Protein AF-A0A957Q559-F1 (afdb_monomer_lite)

Secondary structure (DSSP, 8-state):
---HHHHHHHHHHHHHHHHHH-TT--HHHHHHHHHHHHHHHHHHHHHH---HHHHHHHHHHHHHHHHHHHHHHHHHHHHHHHT--S---THHHHHHHHHHHHHHHHHTS--

pLDDT: mean 82.11, std 12.32, range [50.84, 96.62]

Foldseek 3Di:
DDDPVNLVVVLVVVLVVVCVVDVPQDPVNSVVVVVVLVVQLVCCCVPVVDDSRRSSVVSVVVVVVVVVVVVVVVVVVVVVVVVDPPCDDPVVVVVVVVVVVVVVVVVVVVD

Radius of gyration: 24.01 Å; chains: 1; bounding box: 51×23×66 Å

Sequence (111 aa):
MMNRRQWQGKLQEVRDELAREWEKLTEKDLRSIEDELDRIVGLFEKRYGYSSERALTELERYVERYGERTRTALNERLKAFQKKPKQALPLLWGLMAVVGMVMLLRRFRDR

Structure (mmCIF, N/CA/C/O backbone):
data_AF-A0A957Q559-F1
#
_entry.id   AF-A0A957Q559-F1
#
loop_
_atom_site.group_PDB
_atom_site.id
_atom_site.type_symbol
_atom_site.label_atom_id
_atom_site.label_alt_id
_atom_site.label_comp_id
_atom_site.label_asym_id
_atom_site.label_entity_id
_atom_site.label_seq_id
_atom_site.pdbx_PDB_ins_code
_atom_site.Cartn_x
_atom_site.Cartn_y
_atom_site.Cartn_z
_atom_site.occupancy
_atom_site.B_iso_or_equiv
_atom_site.auth_seq_id
_atom_site.auth_comp_id
_atom_site.auth_asym_id
_atom_site.auth_atom_id
_atom_site.pdbx_PDB_model_num
ATOM 1 N N . MET A 1 1 ? -4.816 9.648 14.311 1.00 61.03 1 MET A N 1
ATOM 2 C CA . MET A 1 1 ? -5.770 8.655 13.785 1.00 61.03 1 MET A CA 1
ATOM 3 C C . MET A 1 1 ? -6.184 9.158 12.410 1.00 61.03 1 MET A C 1
ATOM 5 O O . MET A 1 1 ? -6.310 10.372 12.265 1.00 61.03 1 MET A O 1
ATOM 9 N N . MET A 1 2 ? -6.192 8.295 11.391 1.00 77.88 2 MET A N 1
ATOM 10 C CA . MET A 1 2 ? -6.400 8.728 10.007 1.00 77.88 2 MET A CA 1
ATOM 11 C C . MET A 1 2 ? -7.849 8.516 9.588 1.00 77.88 2 MET A C 1
ATOM 13 O O . MET A 1 2 ? -8.400 7.426 9.728 1.00 77.88 2 MET A O 1
ATOM 17 N N . ASN A 1 3 ? -8.458 9.557 9.029 1.00 86.56 3 ASN A N 1
ATOM 18 C CA . ASN A 1 3 ? -9.843 9.488 8.588 1.00 86.56 3 ASN A CA 1
ATOM 19 C C . ASN A 1 3 ? -9.962 9.079 7.107 1.00 86.56 3 ASN A C 1
ATOM 21 O O . ASN A 1 3 ? -9.011 9.152 6.327 1.00 86.56 3 ASN A O 1
ATOM 25 N N . ARG A 1 4 ? -11.176 8.694 6.699 1.00 86.69 4 ARG A N 1
ATOM 26 C CA . ARG A 1 4 ? -11.479 8.255 5.326 1.00 86.69 4 ARG A CA 1
ATOM 27 C C . ARG A 1 4 ? -11.182 9.321 4.263 1.00 86.69 4 ARG A C 1
ATOM 29 O O . ARG A 1 4 ? -10.745 8.973 3.175 1.00 86.69 4 ARG A O 1
ATOM 36 N N . ARG A 1 5 ? -11.379 10.610 4.568 1.00 88.50 5 ARG A N 1
ATOM 37 C CA . ARG A 1 5 ? -11.124 11.713 3.618 1.00 88.50 5 ARG A CA 1
ATOM 38 C C . ARG A 1 5 ? -9.632 11.921 3.357 1.00 88.50 5 ARG A C 1
ATOM 40 O O . ARG A 1 5 ? -9.240 12.121 2.217 1.00 88.50 5 ARG A O 1
ATOM 47 N N . GLN A 1 6 ? -8.809 11.847 4.398 1.00 87.75 6 GLN A N 1
ATOM 48 C CA . GLN A 1 6 ? -7.352 11.941 4.290 1.00 87.75 6 GLN A CA 1
ATOM 49 C C . GLN A 1 6 ? -6.778 10.765 3.498 1.00 87.75 6 GLN A C 1
ATOM 51 O O . GLN A 1 6 ? -5.918 10.966 2.646 1.00 87.75 6 GLN A O 1
ATOM 56 N N . TRP A 1 7 ? -7.292 9.555 3.737 1.00 88.69 7 TRP A N 1
ATOM 57 C CA . TRP A 1 7 ? -6.916 8.370 2.967 1.00 88.69 7 TRP A CA 1
ATOM 58 C C . TRP A 1 7 ? -7.234 8.515 1.476 1.00 88.69 7 TRP A C 1
ATOM 60 O O . TRP A 1 7 ? -6.371 8.290 0.636 1.00 88.69 7 TRP A O 1
ATOM 70 N N . GLN A 1 8 ? -8.455 8.946 1.162 1.00 87.81 8 GLN A N 1
ATOM 71 C CA . GLN A 1 8 ? -8.904 9.208 -0.205 1.00 87.81 8 GLN A CA 1
ATOM 72 C C . GLN A 1 8 ? -8.032 10.262 -0.906 1.00 87.81 8 GLN A C 1
ATOM 74 O O . GLN A 1 8 ? -7.647 10.070 -2.054 1.00 87.81 8 GLN A O 1
ATOM 79 N N . GLY A 1 9 ? -7.642 11.328 -0.196 1.00 90.62 9 GLY A N 1
ATOM 80 C CA . GLY A 1 9 ? -6.707 12.332 -0.714 1.00 90.62 9 GLY A CA 1
ATOM 81 C C . GLY A 1 9 ? -5.339 11.746 -1.076 1.00 90.62 9 GLY A C 1
ATOM 82 O O . GLY A 1 9 ? -4.893 11.903 -2.208 1.00 90.62 9 GLY A O 1
ATOM 83 N N . LYS A 1 10 ? -4.709 10.998 -0.158 1.00 87.69 10 LYS A N 1
ATOM 84 C CA . LYS A 1 10 ? -3.432 10.310 -0.434 1.00 87.69 10 LYS A CA 1
ATOM 85 C C . LYS A 1 10 ? -3.544 9.334 -1.604 1.00 87.69 10 LYS A C 1
ATOM 87 O O . LYS A 1 10 ? -2.637 9.239 -2.423 1.00 87.69 10 LYS A O 1
ATOM 92 N N . LEU A 1 11 ? -4.643 8.585 -1.677 1.00 88.00 11 LEU A N 1
ATOM 93 C CA . LEU A 1 11 ? -4.854 7.625 -2.753 1.00 88.00 11 LEU A CA 1
ATOM 94 C C . LEU A 1 11 ? -4.987 8.329 -4.107 1.00 88.00 11 LEU A C 1
ATOM 96 O O . LEU A 1 11 ? -4.413 7.857 -5.084 1.00 88.00 11 LEU A O 1
ATOM 100 N N . GLN A 1 12 ? -5.683 9.466 -4.158 1.00 90.06 12 GLN A N 1
ATOM 101 C CA . GLN A 1 12 ? -5.769 10.283 -5.365 1.00 90.06 12 GLN A CA 1
ATOM 102 C C . GLN A 1 12 ? -4.387 10.785 -5.803 1.00 90.06 12 GLN A C 1
ATOM 104 O O . GLN A 1 12 ? -4.049 10.654 -6.973 1.00 90.06 12 GLN A O 1
ATOM 109 N N . GLU A 1 13 ? -3.559 11.274 -4.875 1.00 89.19 13 GLU A N 1
ATOM 110 C CA . GLU A 1 13 ? -2.187 11.707 -5.184 1.00 89.19 13 GLU A CA 1
ATOM 111 C C . GLU A 1 13 ? -1.352 10.573 -5.796 1.00 89.19 13 GLU A C 1
ATOM 113 O O . GLU A 1 13 ? -0.684 10.768 -6.814 1.00 89.19 13 GLU A O 1
ATOM 118 N N . VAL A 1 14 ? -1.440 9.369 -5.220 1.00 86.88 14 VAL A N 1
ATOM 119 C CA . VAL A 1 14 ? -0.763 8.176 -5.750 1.00 86.88 14 VAL A CA 1
ATOM 120 C C . VAL A 1 14 ? -1.292 7.821 -7.138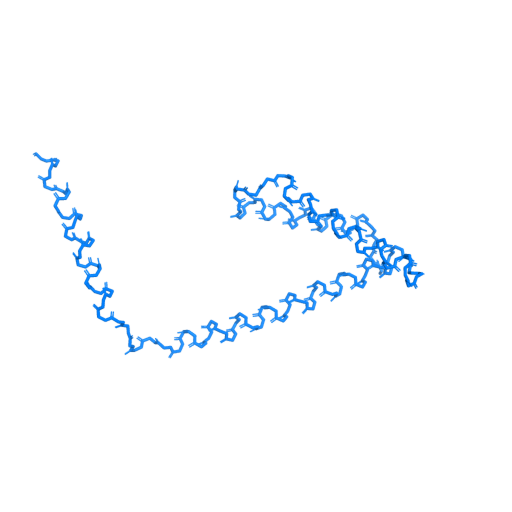 1.00 86.88 14 VAL A C 1
ATOM 122 O O . VAL A 1 14 ? -0.511 7.511 -8.032 1.00 86.88 14 VAL A O 1
ATOM 125 N N . ARG A 1 15 ? -2.608 7.880 -7.356 1.00 85.12 15 ARG A N 1
ATOM 126 C CA . ARG A 1 15 ? -3.210 7.607 -8.668 1.00 85.12 15 ARG A CA 1
ATOM 127 C C . ARG A 1 15 ? -2.738 8.599 -9.725 1.00 85.12 15 ARG A C 1
ATOM 129 O O . ARG A 1 15 ? -2.408 8.175 -10.829 1.00 85.12 15 ARG A O 1
ATOM 136 N N . ASP A 1 16 ? -2.659 9.879 -9.381 1.00 88.38 16 ASP A N 1
ATOM 137 C CA . ASP A 1 16 ? -2.158 10.918 -10.278 1.00 88.38 16 ASP A CA 1
ATOM 138 C C . ASP A 1 16 ? -0.679 10.683 -10.625 1.00 88.38 16 ASP A C 1
ATOM 140 O O . ASP A 1 16 ? -0.267 10.874 -11.768 1.00 88.38 16 ASP A O 1
ATOM 144 N N . GLU A 1 17 ? 0.134 10.235 -9.664 1.00 88.44 17 GLU A N 1
ATOM 145 C CA . GLU A 1 17 ? 1.524 9.836 -9.908 1.00 88.4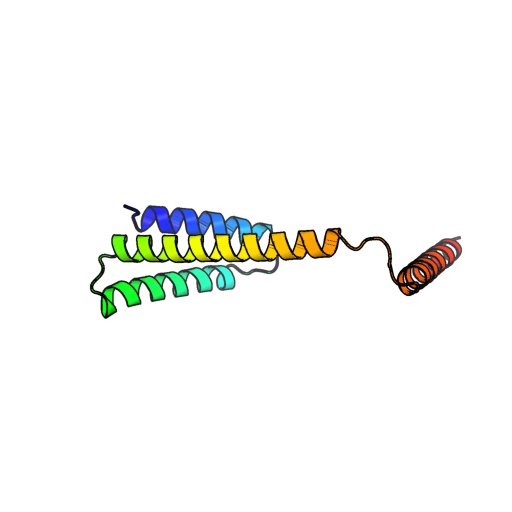4 17 GLU A CA 1
ATOM 146 C C . GLU A 1 17 ? 1.617 8.619 -10.838 1.00 88.44 17 GLU A C 1
ATOM 148 O O . GLU A 1 17 ? 2.328 8.678 -11.840 1.00 88.44 17 GLU A O 1
ATOM 153 N N . LEU A 1 18 ? 0.840 7.562 -10.579 1.00 87.00 18 LEU A N 1
ATOM 154 C CA . LEU A 1 18 ? 0.788 6.373 -11.435 1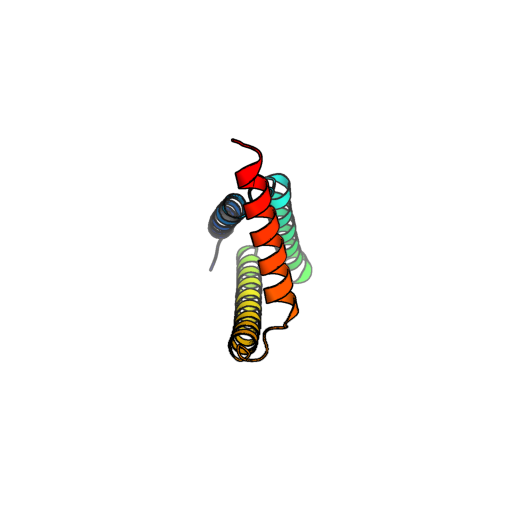.00 87.00 18 LEU A CA 1
ATOM 155 C C . LEU A 1 18 ? 0.337 6.716 -12.865 1.00 87.00 18 LEU A C 1
ATOM 157 O O . LEU A 1 18 ? 0.913 6.220 -13.830 1.00 87.00 18 LEU A O 1
ATOM 161 N N . ALA A 1 19 ? -0.676 7.571 -13.015 1.00 85.56 19 ALA A N 1
ATOM 162 C CA . ALA A 1 19 ? -1.171 8.001 -14.320 1.00 85.56 19 ALA A CA 1
ATOM 163 C C . ALA A 1 19 ? -0.114 8.788 -15.112 1.00 85.56 19 ALA A C 1
ATOM 165 O O . ALA A 1 19 ? -0.013 8.630 -16.328 1.00 85.56 19 ALA A O 1
ATOM 166 N N . ARG A 1 20 ? 0.684 9.622 -14.428 1.00 88.94 20 ARG A N 1
ATOM 167 C CA . ARG A 1 20 ? 1.782 10.384 -15.046 1.00 88.94 20 ARG A CA 1
ATOM 168 C C . ARG A 1 20 ? 2.945 9.493 -15.472 1.00 88.94 20 ARG A C 1
ATOM 170 O O . ARG A 1 20 ? 3.473 9.682 -16.561 1.00 88.94 20 ARG A O 1
ATOM 177 N N . GLU A 1 21 ? 3.340 8.544 -14.629 1.00 89.94 21 GLU A N 1
ATOM 178 C CA . GLU A 1 21 ? 4.459 7.634 -14.911 1.00 89.94 21 GLU A CA 1
ATOM 179 C C . GLU A 1 21 ? 4.103 6.587 -15.980 1.00 89.94 21 GLU A C 1
ATOM 181 O O . GLU A 1 21 ? 4.954 6.177 -16.774 1.00 89.94 21 GLU A O 1
ATOM 186 N N . TRP A 1 22 ? 2.836 6.164 -16.045 1.00 91.56 22 TRP A N 1
ATOM 187 C CA . TRP A 1 22 ? 2.370 5.153 -16.991 1.00 91.56 22 TRP A CA 1
ATOM 188 C C . TRP A 1 22 ? 1.143 5.623 -17.777 1.00 91.56 22 TRP A C 1
ATOM 190 O O . TRP A 1 22 ? 0.007 5.309 -17.428 1.00 91.56 22 TRP A O 1
ATOM 200 N N . GLU A 1 23 ? 1.380 6.238 -18.939 1.00 85.88 23 GLU A N 1
ATOM 201 C CA . GLU A 1 23 ? 0.342 6.749 -19.861 1.00 85.88 23 GLU A CA 1
ATOM 202 C C . GLU A 1 23 ? -0.698 5.703 -20.318 1.00 85.88 23 GLU A C 1
ATOM 204 O O . GLU A 1 23 ? -1.765 6.048 -20.821 1.00 85.88 23 GLU A O 1
ATOM 209 N N . LYS A 1 24 ? -0.386 4.407 -20.185 1.00 89.88 24 LYS A N 1
ATOM 210 C CA . LYS A 1 24 ? -1.288 3.303 -20.551 1.00 89.88 24 LYS A CA 1
ATOM 211 C C . LYS A 1 24 ? -2.242 2.888 -19.434 1.00 89.88 24 LYS A C 1
ATOM 213 O O . LYS A 1 24 ? -3.163 2.125 -19.718 1.00 89.88 24 LYS A O 1
ATOM 218 N N . LEU A 1 25 ? -2.007 3.312 -18.190 1.00 87.00 25 LEU A N 1
ATOM 219 C CA . LEU A 1 25 ? -2.919 3.013 -17.091 1.00 87.00 25 LEU A CA 1
ATOM 220 C C . LEU A 1 25 ? -4.194 3.819 -17.286 1.00 87.00 25 LEU A C 1
ATOM 222 O O . LEU A 1 25 ? -4.176 5.048 -17.338 1.00 87.00 25 LEU A O 1
ATOM 226 N N . THR A 1 26 ? -5.314 3.117 -17.411 1.00 88.38 26 THR A N 1
ATOM 227 C CA . THR A 1 26 ? -6.603 3.778 -17.554 1.00 88.38 26 THR A CA 1
ATOM 228 C C . THR A 1 26 ? -7.152 4.168 -16.189 1.00 88.38 26 THR A C 1
ATOM 230 O O . THR A 1 26 ? -6.872 3.538 -15.169 1.00 88.38 26 THR A O 1
ATOM 233 N N . GLU A 1 27 ? -8.033 5.165 -16.177 1.00 85.62 27 GLU A N 1
ATOM 234 C CA . GLU A 1 27 ? -8.802 5.548 -14.988 1.00 85.62 27 GLU A CA 1
ATOM 235 C C . GLU A 1 27 ? -9.537 4.349 -14.356 1.00 85.62 27 GLU A C 1
ATOM 237 O O . GLU A 1 27 ? -9.680 4.262 -13.137 1.00 85.62 27 GLU A O 1
ATOM 242 N N . LYS A 1 28 ? -9.958 3.380 -15.178 1.00 89.38 28 LYS A N 1
ATOM 243 C CA . LYS A 1 28 ? -10.586 2.138 -14.717 1.00 89.38 28 LYS A CA 1
ATOM 244 C C . LYS A 1 28 ? -9.607 1.244 -13.953 1.00 89.38 28 LYS A C 1
ATOM 246 O O . LYS A 1 28 ? -9.986 0.685 -12.926 1.00 89.38 28 LYS A O 1
ATOM 251 N N . ASP A 1 29 ? -8.372 1.115 -14.434 1.00 89.31 29 ASP A N 1
ATOM 252 C CA . ASP A 1 29 ? -7.339 0.313 -13.768 1.00 89.31 29 ASP A CA 1
ATOM 253 C C . ASP A 1 29 ? -6.994 0.924 -12.407 1.00 89.31 29 ASP A C 1
ATOM 255 O O . ASP A 1 29 ? -6.942 0.221 -11.400 1.00 89.31 29 ASP A O 1
ATOM 259 N N . LEU A 1 30 ? -6.858 2.250 -12.354 1.00 86.88 30 LEU A N 1
ATOM 260 C CA . LEU A 1 30 ? -6.575 2.979 -11.118 1.00 86.88 30 LEU A CA 1
ATOM 261 C C . LEU A 1 30 ? -7.732 2.888 -10.111 1.00 86.88 30 LEU A C 1
ATOM 263 O O . LEU A 1 30 ? -7.497 2.675 -8.924 1.00 86.88 30 LEU A O 1
ATOM 267 N N . ARG A 1 31 ? -8.983 2.976 -10.575 1.00 87.88 31 ARG A N 1
ATOM 268 C CA . ARG A 1 31 ? -10.174 2.806 -9.728 1.00 87.88 31 ARG A CA 1
ATOM 269 C C . ARG A 1 31 ? -10.310 1.386 -9.176 1.00 87.88 31 ARG A C 1
ATOM 271 O O . ARG A 1 31 ? -10.748 1.215 -8.046 1.00 87.88 31 ARG A O 1
ATOM 278 N N . SER A 1 32 ? -9.878 0.372 -9.926 1.00 88.50 32 SER A N 1
ATOM 279 C CA . SER A 1 32 ? -9.915 -1.014 -9.439 1.00 88.50 32 SER A CA 1
ATOM 280 C C . SER A 1 32 ? -9.062 -1.225 -8.180 1.00 88.50 32 SER A C 1
ATOM 282 O O . SER A 1 32 ? -9.422 -2.019 -7.313 1.00 88.50 32 SER A O 1
ATOM 284 N N . ILE A 1 33 ? -7.960 -0.477 -8.046 1.00 86.50 33 ILE A N 1
ATOM 285 C CA . ILE A 1 33 ? -7.101 -0.507 -6.856 1.00 86.50 33 ILE A CA 1
ATOM 286 C C . ILE A 1 33 ? -7.857 0.063 -5.655 1.00 86.50 33 ILE A C 1
ATOM 288 O O . ILE A 1 33 ? -7.806 -0.499 -4.564 1.00 86.50 33 ILE A O 1
ATOM 292 N N . GLU A 1 34 ? -8.575 1.165 -5.857 1.00 87.00 34 GLU A N 1
ATOM 293 C CA . GLU A 1 34 ? -9.382 1.804 -4.821 1.00 87.00 34 GLU A CA 1
ATOM 294 C C . GLU A 1 34 ? -10.504 0.889 -4.319 1.00 87.00 34 GLU A C 1
ATOM 296 O O . GLU A 1 34 ? -10.633 0.695 -3.108 1.00 87.00 34 GLU A O 1
ATOM 301 N N . ASP A 1 35 ? -11.237 0.255 -5.237 1.00 90.56 35 ASP A N 1
ATOM 302 C CA . ASP A 1 35 ? -12.307 -0.689 -4.901 1.00 90.56 35 ASP A CA 1
ATOM 303 C C . ASP A 1 35 ? -11.785 -1.855 -4.038 1.00 90.56 35 ASP A C 1
ATOM 305 O O . ASP A 1 35 ? -12.428 -2.272 -3.068 1.00 90.56 35 ASP A O 1
ATOM 309 N N . GLU A 1 36 ? -10.592 -2.370 -4.349 1.00 91.81 36 GLU A N 1
ATOM 310 C CA . GLU A 1 36 ? -9.981 -3.457 -3.582 1.00 91.81 36 GLU A CA 1
ATOM 311 C C . GLU A 1 36 ? -9.518 -2.988 -2.189 1.00 91.81 36 GLU A C 1
ATOM 313 O O . GLU A 1 36 ? -9.690 -3.709 -1.201 1.00 91.81 36 GLU A O 1
ATOM 318 N N . LEU A 1 37 ? -9.000 -1.760 -2.063 1.00 90.19 37 LEU A N 1
ATOM 319 C CA . LEU A 1 37 ? -8.644 -1.176 -0.764 1.00 90.19 37 LEU A CA 1
ATOM 320 C C . LEU A 1 37 ? -9.883 -0.983 0.121 1.00 90.19 37 LE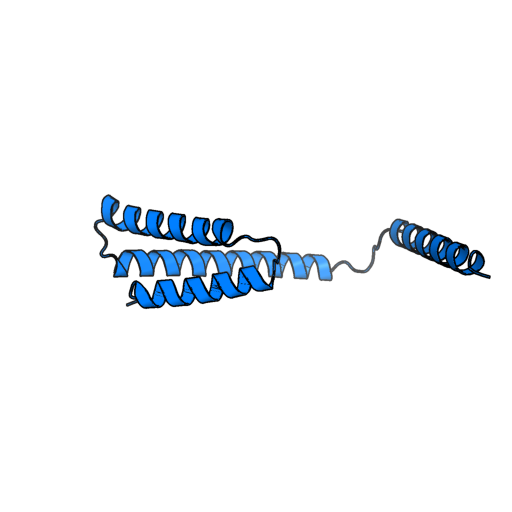U A C 1
ATOM 322 O O . LEU A 1 37 ? -9.864 -1.368 1.293 1.00 90.19 37 LEU A O 1
ATOM 326 N N . ASP A 1 38 ? -10.980 -0.460 -0.431 1.00 91.38 38 ASP A N 1
ATOM 327 C CA . ASP A 1 38 ? -12.251 -0.327 0.290 1.00 91.38 38 ASP A CA 1
ATOM 328 C C . ASP A 1 38 ? -12.814 -1.692 0.708 1.00 91.38 38 ASP A C 1
ATOM 330 O O . ASP A 1 38 ? -13.333 -1.854 1.821 1.00 91.38 38 ASP A O 1
ATOM 334 N N . ARG A 1 39 ? -12.648 -2.717 -0.135 1.00 94.12 39 ARG A N 1
ATOM 335 C CA . ARG A 1 39 ? -13.019 -4.093 0.203 1.00 94.12 39 ARG A CA 1
ATOM 336 C C . ARG A 1 39 ? -12.225 -4.619 1.396 1.00 94.12 39 ARG A C 1
ATOM 338 O O . ARG A 1 39 ? -12.818 -5.240 2.281 1.00 94.12 39 ARG A O 1
ATOM 345 N N . ILE A 1 40 ? -10.918 -4.361 1.457 1.00 93.38 40 ILE A N 1
ATOM 346 C CA . ILE A 1 40 ? -10.067 -4.756 2.591 1.00 93.38 40 ILE A CA 1
ATOM 347 C C . ILE A 1 40 ? -10.499 -4.040 3.876 1.00 93.38 40 ILE A C 1
ATOM 349 O O . ILE A 1 40 ? -10.628 -4.682 4.920 1.00 93.38 40 ILE A O 1
ATOM 353 N N . VAL A 1 41 ? -10.797 -2.741 3.805 1.00 93.06 41 VAL A N 1
ATOM 354 C CA . VAL A 1 41 ? -11.336 -1.983 4.947 1.00 93.06 41 VAL A CA 1
ATOM 355 C C . VAL A 1 41 ? -12.639 -2.614 5.442 1.00 93.06 41 VAL A C 1
ATOM 357 O O . VAL A 1 41 ? -12.765 -2.913 6.630 1.00 93.06 41 VAL A O 1
ATOM 360 N N . GLY A 1 42 ? -13.570 -2.921 4.535 1.00 94.19 42 GLY A N 1
ATOM 361 C CA . GLY A 1 42 ? -14.826 -3.588 4.882 1.00 94.19 42 GLY A CA 1
ATOM 362 C C . GLY A 1 42 ? -14.631 -4.993 5.468 1.00 94.19 42 GLY A C 1
ATOM 363 O O . GLY A 1 42 ? -15.411 -5.426 6.318 1.00 94.19 42 GLY A O 1
ATOM 364 N N . LEU A 1 43 ? -13.583 -5.718 5.063 1.00 96.31 43 LEU A N 1
ATOM 365 C CA . LEU A 1 43 ? -13.217 -6.992 5.687 1.00 96.31 43 LEU A CA 1
ATOM 366 C C . LEU A 1 43 ? -12.736 -6.795 7.127 1.00 96.31 43 LEU A C 1
ATOM 368 O O . LEU A 1 43 ? -13.131 -7.578 7.992 1.00 96.31 43 LEU A O 1
ATOM 372 N N . PHE A 1 44 ? -11.942 -5.760 7.409 1.00 95.12 44 PHE A N 1
ATOM 373 C CA . PHE A 1 44 ? -11.516 -5.452 8.775 1.00 95.12 44 PHE A CA 1
ATOM 374 C C . PHE A 1 44 ? -12.689 -5.088 9.685 1.00 95.12 44 PHE A C 1
ATOM 376 O O . PHE A 1 44 ? -12.777 -5.597 10.804 1.00 95.12 44 PHE A O 1
ATOM 383 N N . GLU A 1 45 ? -13.628 -4.287 9.190 1.00 93.62 45 GLU A N 1
ATOM 384 C CA . GLU A 1 45 ? -14.851 -3.948 9.920 1.00 93.62 45 GLU A CA 1
ATOM 385 C C . GLU A 1 45 ? -15.684 -5.207 10.216 1.00 93.62 45 GLU A C 1
ATOM 387 O O . GLU A 1 45 ? -16.022 -5.473 11.368 1.00 93.62 45 GLU A O 1
ATOM 392 N N . LYS A 1 46 ? -15.950 -6.045 9.203 1.00 96.06 46 LYS A N 1
ATOM 393 C CA . LYS A 1 46 ? -16.811 -7.235 9.348 1.00 96.06 46 LYS A CA 1
ATOM 394 C C . LYS A 1 46 ? -16.183 -8.366 10.162 1.00 96.06 46 LYS A C 1
ATOM 396 O O . LYS A 1 46 ? -16.898 -9.073 10.865 1.00 96.06 46 LYS A O 1
ATOM 401 N N . ARG A 1 47 ? -14.877 -8.609 10.012 1.00 96.62 47 ARG A N 1
ATOM 402 C CA . ARG A 1 47 ? -14.195 -9.769 10.619 1.00 96.62 47 ARG A CA 1
ATOM 403 C C . ARG A 1 47 ? -13.603 -9.465 11.983 1.00 96.62 47 ARG A C 1
ATOM 405 O O . ARG A 1 47 ? -13.595 -10.347 12.833 1.00 96.62 47 ARG A O 1
ATOM 412 N N . TYR A 1 48 ? -13.106 -8.247 12.178 1.00 93.31 48 TYR A N 1
ATOM 413 C CA . TYR A 1 48 ? -12.397 -7.862 13.395 1.00 93.31 48 TYR A CA 1
ATOM 414 C C . TYR A 1 48 ? -13.159 -6.822 14.225 1.00 93.31 48 TYR A C 1
ATOM 416 O O . TYR A 1 48 ? -12.699 -6.464 15.307 1.00 93.31 48 TYR A O 1
ATOM 424 N N . GLY A 1 49 ? -14.312 -6.334 13.746 1.00 94.00 49 GLY A N 1
ATOM 425 C CA . GLY A 1 49 ? -15.104 -5.320 14.448 1.00 94.00 49 GLY A CA 1
ATOM 426 C C . GLY A 1 49 ? -14.384 -3.976 14.552 1.00 94.00 49 GLY A C 1
ATOM 427 O O . GLY A 1 49 ? -14.611 -3.218 15.493 1.00 94.00 49 GLY A O 1
ATOM 428 N N . TYR A 1 50 ? -13.447 -3.699 13.643 1.00 95.19 50 TYR A N 1
ATOM 429 C CA . TYR A 1 50 ? -12.696 -2.449 13.665 1.00 95.19 50 TYR A CA 1
ATOM 430 C C . TYR A 1 50 ? -13.589 -1.282 13.254 1.00 95.19 50 TYR A C 1
ATOM 432 O O . TYR A 1 50 ? -14.460 -1.425 12.403 1.00 95.19 50 TYR A O 1
ATOM 440 N N . SER A 1 51 ? -13.343 -0.108 13.838 1.00 93.50 51 SER A N 1
ATOM 441 C CA . SER A 1 51 ? -13.871 1.132 13.277 1.00 93.50 51 SER A CA 1
ATOM 442 C C . SER A 1 51 ? -13.210 1.402 11.925 1.00 93.50 51 SER A C 1
ATOM 444 O O . SER A 1 51 ? -12.063 1.001 11.708 1.00 93.50 51 SER A O 1
ATOM 446 N N . SER A 1 52 ? -13.888 2.138 11.042 1.00 89.50 52 SER A N 1
ATOM 447 C CA . SER A 1 52 ? -13.332 2.511 9.735 1.00 89.50 52 SER A CA 1
ATOM 448 C C . SER A 1 52 ? -11.959 3.176 9.857 1.00 89.50 52 SER A C 1
ATOM 450 O O . SER A 1 52 ? -11.043 2.872 9.103 1.00 89.50 52 SER A O 1
ATOM 452 N N . GLU A 1 53 ? -11.784 4.045 10.852 1.00 91.69 53 GLU A N 1
ATOM 453 C CA . GLU A 1 53 ? -10.517 4.725 11.133 1.00 91.69 53 GLU A CA 1
ATOM 454 C C . GLU A 1 53 ? -9.401 3.756 11.553 1.00 91.69 53 GLU A C 1
ATOM 456 O O . GLU A 1 53 ? -8.265 3.860 11.083 1.00 91.69 53 GLU A O 1
ATOM 461 N N . ARG A 1 54 ? -9.717 2.761 12.391 1.00 93.06 54 ARG A N 1
ATOM 462 C CA . ARG A 1 54 ? -8.751 1.729 12.781 1.00 93.06 54 ARG A CA 1
ATOM 463 C C . ARG A 1 54 ? -8.401 0.817 11.607 1.00 93.06 54 ARG A C 1
ATOM 465 O O . ARG A 1 54 ? -7.228 0.511 11.419 1.00 93.06 54 ARG A O 1
ATOM 472 N N . ALA A 1 55 ? -9.390 0.409 10.817 1.00 94.31 55 ALA A N 1
ATOM 473 C CA . ALA A 1 55 ? -9.188 -0.415 9.631 1.00 94.31 55 ALA A CA 1
ATOM 474 C C . ALA A 1 55 ? -8.271 0.278 8.609 1.00 94.31 55 ALA A C 1
ATOM 476 O O . ALA A 1 55 ? -7.316 -0.333 8.133 1.00 94.31 55 ALA A O 1
ATOM 477 N N . LEU A 1 56 ? -8.506 1.567 8.344 1.00 92.62 56 LEU A N 1
ATOM 478 C CA . LEU A 1 56 ? -7.654 2.385 7.475 1.00 92.62 56 LEU A CA 1
ATOM 479 C C . LEU A 1 56 ? -6.231 2.521 8.021 1.00 92.62 56 LEU A C 1
ATOM 481 O O . LEU A 1 56 ? -5.269 2.375 7.274 1.00 92.62 56 LEU A O 1
ATOM 485 N N . THR A 1 57 ? -6.088 2.750 9.326 1.00 92.62 57 THR A N 1
ATOM 486 C CA . THR A 1 57 ? -4.770 2.877 9.965 1.00 92.62 57 THR A CA 1
ATOM 487 C C . THR A 1 57 ? -3.960 1.578 9.867 1.00 92.62 57 THR A C 1
ATOM 489 O O . THR A 1 57 ? -2.758 1.607 9.608 1.00 92.62 57 THR A O 1
ATOM 492 N N . GLU A 1 58 ? -4.597 0.420 10.060 1.00 93.12 58 GLU A N 1
ATOM 493 C CA . GLU A 1 58 ? -3.909 -0.868 9.910 1.00 93.12 58 GLU A CA 1
ATOM 494 C C . GLU A 1 58 ? -3.574 -1.182 8.446 1.00 93.12 58 GLU A C 1
ATOM 496 O O . GLU A 1 58 ? -2.504 -1.732 8.173 1.00 93.12 58 GLU A O 1
ATOM 501 N N . LEU A 1 59 ? -4.437 -0.794 7.502 1.00 91.56 59 LEU A N 1
ATOM 502 C CA . LEU A 1 59 ? -4.163 -0.924 6.072 1.00 91.56 59 LEU A CA 1
ATOM 503 C C . LEU A 1 59 ? -2.967 -0.062 5.644 1.00 91.56 59 LEU A C 1
ATOM 505 O O . LEU A 1 59 ? -2.055 -0.576 5.000 1.00 91.56 59 LEU A O 1
ATOM 509 N N . GLU A 1 60 ? -2.922 1.208 6.050 1.00 89.69 60 GLU A N 1
ATOM 510 C CA . GLU A 1 60 ? -1.787 2.102 5.784 1.00 89.69 60 GLU A CA 1
ATOM 511 C C . GLU A 1 60 ? -0.484 1.499 6.317 1.00 89.69 60 GLU A C 1
ATOM 513 O O . GLU A 1 60 ? 0.487 1.342 5.575 1.00 89.69 60 GLU A O 1
ATOM 518 N N . ARG A 1 61 ? -0.488 1.059 7.580 1.00 91.19 61 ARG A N 1
ATOM 519 C CA . ARG A 1 61 ? 0.675 0.427 8.213 1.00 91.19 61 ARG A CA 1
ATOM 520 C C . ARG A 1 61 ? 1.125 -0.836 7.476 1.00 91.19 61 ARG A C 1
ATOM 522 O O . ARG A 1 61 ? 2.315 -1.160 7.469 1.00 91.19 61 ARG A O 1
ATOM 529 N N . TYR A 1 62 ? 0.192 -1.598 6.911 1.00 90.31 62 TYR A N 1
ATOM 530 C CA . TYR A 1 62 ? 0.517 -2.773 6.109 1.00 90.31 62 TYR A CA 1
ATOM 531 C C . TYR A 1 62 ? 1.199 -2.381 4.792 1.00 90.31 62 TYR A C 1
ATOM 533 O O . TYR A 1 62 ? 2.258 -2.928 4.475 1.00 90.31 62 TYR A O 1
ATOM 541 N N . VAL A 1 63 ? 0.632 -1.410 4.069 1.00 87.56 63 VAL A N 1
ATOM 542 C CA . VAL A 1 63 ? 1.165 -0.909 2.792 1.00 87.56 63 VAL A CA 1
ATOM 543 C C . VAL A 1 63 ? 2.558 -0.306 2.975 1.00 87.56 63 VAL A C 1
ATOM 545 O O . VAL A 1 63 ? 3.478 -0.668 2.245 1.00 87.56 63 VAL A O 1
ATOM 548 N N . GLU A 1 64 ? 2.751 0.534 3.992 1.00 88.12 64 GLU A N 1
ATOM 549 C CA . GLU A 1 64 ? 4.045 1.150 4.307 1.00 88.12 64 GLU A CA 1
ATOM 550 C C . GLU A 1 64 ? 5.114 0.085 4.589 1.00 88.12 64 GLU A C 1
ATOM 552 O O . GLU A 1 64 ? 6.188 0.067 3.982 1.00 88.12 64 GLU A O 1
ATOM 557 N N . ARG A 1 65 ? 4.788 -0.895 5.440 1.00 89.88 65 ARG A N 1
ATOM 558 C CA . ARG A 1 65 ? 5.705 -1.991 5.779 1.00 89.88 65 ARG A CA 1
ATOM 559 C C . ARG A 1 65 ? 6.044 -2.863 4.569 1.00 89.88 65 ARG A C 1
ATOM 561 O O . ARG A 1 65 ? 7.158 -3.385 4.482 1.00 89.88 65 ARG A O 1
ATOM 568 N N . TYR A 1 66 ? 5.096 -3.059 3.655 1.00 87.12 66 TYR A N 1
ATOM 569 C CA . TYR A 1 66 ? 5.333 -3.773 2.403 1.00 87.12 66 TYR A CA 1
ATOM 570 C C . TYR A 1 66 ? 6.255 -2.979 1.463 1.00 87.12 66 TYR A C 1
ATOM 572 O O . TYR A 1 66 ? 7.195 -3.548 0.895 1.00 87.12 66 TYR A O 1
ATOM 580 N N . GLY A 1 67 ? 6.041 -1.664 1.358 1.00 84.88 67 GLY A N 1
ATOM 581 C CA . GLY A 1 67 ? 6.887 -0.745 0.599 1.00 84.88 67 GLY A CA 1
ATOM 582 C C . GLY A 1 67 ? 8.340 -0.764 1.074 1.00 84.88 67 GLY A C 1
ATOM 583 O O . GLY A 1 67 ? 9.244 -0.992 0.270 1.00 84.88 67 GLY A O 1
ATOM 584 N N . GLU A 1 68 ? 8.570 -0.649 2.384 1.00 87.94 68 GLU A N 1
ATOM 585 C CA . GLU A 1 68 ? 9.913 -0.673 2.983 1.00 87.94 68 GLU A CA 1
ATOM 586 C C . GLU A 1 68 ? 10.673 -1.977 2.705 1.00 87.94 68 GLU A C 1
ATOM 588 O O . GLU A 1 68 ? 11.848 -1.972 2.317 1.00 87.94 68 GLU A O 1
ATOM 593 N N . ARG A 1 69 ? 9.995 -3.126 2.834 1.00 86.31 69 ARG A N 1
ATOM 594 C CA . ARG A 1 69 ? 10.586 -4.437 2.511 1.00 86.31 69 ARG A CA 1
ATOM 595 C C . ARG A 1 69 ? 10.968 -4.533 1.041 1.00 86.31 69 ARG A C 1
ATOM 597 O O . ARG A 1 69 ? 12.056 -5.011 0.723 1.00 86.31 69 ARG A O 1
ATOM 604 N N . THR A 1 70 ? 10.088 -4.067 0.158 1.00 87.69 70 THR A N 1
ATOM 605 C CA . THR A 1 70 ? 10.314 -4.096 -1.289 1.00 87.69 70 THR A CA 1
ATOM 606 C C . THR A 1 70 ? 11.473 -3.181 -1.669 1.00 87.69 70 THR A C 1
ATOM 608 O O . THR A 1 70 ? 12.387 -3.616 -2.366 1.00 87.69 70 THR A O 1
ATOM 611 N N . ARG A 1 71 ? 11.511 -1.954 -1.138 1.00 84.81 71 ARG A N 1
ATOM 612 C CA . ARG A 1 71 ? 12.606 -0.997 -1.343 1.00 84.81 71 ARG A CA 1
ATOM 613 C C . ARG A 1 71 ? 13.941 -1.549 -0.856 1.00 84.81 71 ARG A C 1
ATOM 615 O O . ARG A 1 71 ? 14.935 -1.469 -1.573 1.00 84.81 71 ARG A O 1
ATOM 622 N N . THR A 1 72 ? 13.965 -2.158 0.326 1.00 89.88 72 THR A N 1
ATOM 623 C CA . THR A 1 72 ? 15.175 -2.779 0.882 1.00 89.88 72 THR A CA 1
ATOM 624 C C . THR A 1 72 ? 15.655 -3.933 0.001 1.00 89.88 72 THR A C 1
ATOM 626 O O . THR A 1 72 ? 16.825 -3.975 -0.376 1.00 89.88 72 THR A O 1
ATOM 629 N N . ALA A 1 73 ? 14.753 -4.832 -0.401 1.00 87.19 73 ALA A N 1
ATOM 630 C CA . ALA A 1 73 ? 15.086 -5.951 -1.279 1.00 87.19 73 ALA A CA 1
ATOM 631 C C . ALA A 1 73 ? 15.589 -5.489 -2.659 1.00 87.19 73 ALA A C 1
ATOM 633 O O . ALA A 1 73 ? 16.544 -6.058 -3.192 1.00 87.19 73 ALA A O 1
ATOM 634 N N . LEU A 1 74 ? 14.976 -4.446 -3.229 1.00 88.12 74 LEU A N 1
ATOM 635 C CA . LEU A 1 74 ? 15.415 -3.832 -4.481 1.00 88.12 74 LEU A CA 1
ATOM 636 C C . LEU A 1 74 ? 16.799 -3.196 -4.329 1.00 88.12 74 LEU A C 1
ATOM 638 O O . LEU A 1 74 ? 17.667 -3.458 -5.156 1.00 88.12 74 LEU A O 1
ATOM 642 N N . ASN A 1 75 ? 17.044 -2.437 -3.261 1.00 88.94 75 ASN A N 1
ATOM 643 C CA . ASN A 1 75 ? 18.339 -1.804 -3.004 1.00 88.94 75 ASN A CA 1
ATOM 644 C C . ASN A 1 75 ? 19.469 -2.828 -2.868 1.00 88.94 75 ASN A C 1
ATOM 646 O O . ASN A 1 75 ? 20.535 -2.648 -3.455 1.00 88.94 75 ASN A O 1
ATOM 650 N N . GLU A 1 76 ? 19.244 -3.921 -2.140 1.00 88.12 76 GLU A N 1
ATOM 651 C CA . GLU A 1 76 ? 20.245 -4.981 -1.996 1.00 88.12 76 GLU A CA 1
ATOM 652 C C . GLU A 1 76 ? 20.524 -5.686 -3.330 1.00 88.12 76 GLU A C 1
ATOM 654 O O . GLU A 1 76 ? 21.683 -5.914 -3.688 1.00 88.12 76 GLU A O 1
ATOM 659 N N . ARG A 1 77 ? 19.482 -5.943 -4.134 1.00 83.69 77 ARG A N 1
ATOM 660 C CA . ARG A 1 77 ? 19.647 -6.468 -5.498 1.00 83.69 77 ARG A CA 1
ATOM 661 C C . ARG A 1 77 ? 20.421 -5.500 -6.394 1.00 83.69 77 ARG A C 1
ATOM 663 O O . ARG A 1 77 ? 21.363 -5.924 -7.058 1.00 83.69 77 ARG A O 1
ATOM 670 N N . LEU A 1 78 ? 20.071 -4.215 -6.398 1.00 86.94 78 LEU A N 1
ATOM 671 C CA . LEU A 1 78 ? 20.736 -3.188 -7.206 1.00 86.94 78 LEU A CA 1
ATOM 672 C C . LEU A 1 78 ? 22.216 -3.042 -6.833 1.00 86.94 78 LEU A C 1
ATOM 674 O O . LEU A 1 78 ? 23.064 -3.026 -7.724 1.00 86.94 78 LEU A O 1
ATOM 678 N N . LYS A 1 79 ? 22.552 -3.037 -5.536 1.00 84.88 79 LYS A N 1
ATOM 679 C CA . LYS A 1 79 ? 23.949 -3.059 -5.066 1.00 84.88 79 LYS A CA 1
ATOM 680 C C . LYS A 1 79 ? 24.696 -4.296 -5.565 1.00 84.88 79 LYS A C 1
ATOM 682 O O . LYS A 1 79 ? 25.841 -4.184 -6.001 1.00 84.88 79 LYS A O 1
ATOM 687 N N . ALA A 1 80 ? 24.064 -5.471 -5.531 1.00 82.00 80 ALA A N 1
ATOM 688 C CA . ALA A 1 80 ? 24.669 -6.710 -6.016 1.00 82.00 80 ALA A CA 1
ATOM 689 C C . ALA A 1 80 ? 24.919 -6.695 -7.538 1.00 82.00 80 ALA A C 1
ATOM 691 O O . ALA A 1 80 ? 25.957 -7.186 -7.985 1.00 82.00 80 ALA A O 1
ATOM 692 N N . PHE A 1 81 ? 24.018 -6.089 -8.322 1.00 70.62 81 PHE A N 1
ATOM 693 C CA . PHE A 1 81 ? 24.209 -5.865 -9.760 1.00 70.62 81 PHE A CA 1
ATOM 694 C C . PHE A 1 81 ? 25.319 -4.845 -10.048 1.00 70.62 81 PHE A C 1
ATOM 696 O O . PHE A 1 81 ? 26.191 -5.109 -10.875 1.00 70.62 81 PHE A O 1
ATOM 703 N N . GLN A 1 82 ? 25.350 -3.720 -9.325 1.00 68.31 82 GLN A N 1
ATOM 704 C CA . GLN A 1 82 ? 26.373 -2.679 -9.491 1.00 68.31 82 GLN A CA 1
ATOM 705 C C . GLN A 1 82 ? 27.789 -3.195 -9.181 1.00 68.31 82 GLN A C 1
ATOM 707 O O . GLN A 1 82 ? 28.765 -2.738 -9.774 1.00 68.31 82 GLN A O 1
ATOM 712 N N . LYS A 1 83 ? 27.921 -4.193 -8.296 1.00 63.44 83 LYS A N 1
ATOM 713 C CA . LYS A 1 83 ? 29.212 -4.777 -7.900 1.00 63.44 83 LYS A CA 1
ATOM 714 C C . LYS A 1 83 ? 29.865 -5.673 -8.968 1.00 63.44 83 LYS A C 1
ATOM 716 O O . LYS A 1 83 ? 31.020 -6.055 -8.785 1.00 63.44 83 LYS A O 1
ATOM 721 N N . LYS A 1 84 ? 29.192 -6.000 -10.085 1.00 56.94 84 LYS A N 1
ATOM 722 C CA . LYS A 1 84 ? 29.741 -6.858 -11.162 1.00 56.94 84 LYS A CA 1
ATOM 723 C C . LYS A 1 84 ? 29.991 -6.142 -12.515 1.00 56.94 84 LYS A C 1
ATOM 725 O O . LYS A 1 84 ? 29.426 -6.565 -13.519 1.00 56.94 84 LYS A O 1
ATOM 730 N N . PRO A 1 85 ? 30.883 -5.133 -12.629 1.00 55.22 85 PRO A N 1
ATOM 731 C CA . PRO A 1 85 ? 31.163 -4.489 -13.920 1.00 55.22 85 PRO A CA 1
ATOM 732 C C . PRO A 1 85 ? 32.341 -5.080 -14.729 1.00 55.22 85 PRO A C 1
ATOM 734 O O . PRO A 1 85 ? 32.696 -4.512 -15.754 1.00 55.22 85 PRO A O 1
ATOM 737 N N . LYS A 1 86 ? 32.984 -6.192 -14.329 1.00 52.91 86 LYS A N 1
ATOM 738 C CA . LYS A 1 86 ? 34.219 -6.681 -15.006 1.00 52.91 86 LYS A CA 1
ATOM 739 C C . LYS A 1 86 ? 34.074 -7.939 -15.873 1.00 52.91 86 LYS A C 1
ATOM 741 O O . LYS A 1 86 ? 35.073 -8.518 -16.278 1.00 52.91 86 LYS A O 1
ATOM 746 N N . GLN A 1 87 ? 32.849 -8.349 -16.194 1.00 57.62 87 GLN A N 1
ATOM 747 C CA . GLN A 1 87 ? 32.597 -9.497 -17.075 1.00 57.62 87 GLN A CA 1
ATOM 748 C C . GLN A 1 87 ? 31.412 -9.211 -18.011 1.00 57.62 87 GLN A C 1
ATOM 750 O O . GLN A 1 87 ? 30.472 -9.989 -18.121 1.00 57.62 87 GLN A O 1
ATOM 755 N N . ALA A 1 88 ? 31.407 -8.031 -18.638 1.00 56.66 88 ALA A N 1
ATOM 756 C CA . ALA A 1 88 ? 30.424 -7.707 -19.664 1.00 56.66 88 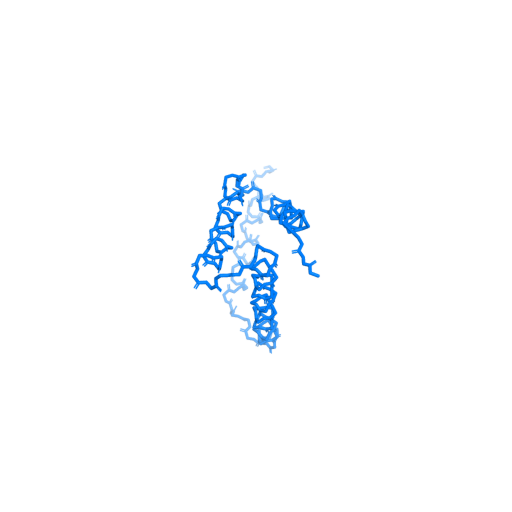ALA A CA 1
ATOM 757 C C . ALA A 1 88 ? 30.638 -8.629 -20.875 1.00 56.66 88 ALA A C 1
ATOM 759 O O . ALA A 1 88 ? 31.732 -8.699 -21.435 1.00 56.66 88 ALA A O 1
ATOM 760 N N . LEU A 1 89 ? 29.587 -9.373 -21.220 1.00 63.97 89 LEU A N 1
ATOM 761 C CA . LEU A 1 89 ? 29.582 -10.428 -22.224 1.00 63.97 89 LEU A CA 1
ATOM 762 C C . LEU A 1 89 ? 30.043 -9.898 -23.601 1.00 63.97 89 LEU A C 1
ATOM 764 O O . LEU A 1 89 ? 29.520 -8.877 -24.057 1.00 63.97 89 LEU A O 1
ATOM 768 N N . PRO A 1 90 ? 30.928 -10.619 -24.319 1.00 61.25 90 PRO A N 1
ATOM 769 C CA . PRO A 1 90 ? 31.440 -10.234 -25.645 1.00 61.25 90 PRO A CA 1
ATOM 770 C C . PRO A 1 90 ? 30.342 -10.016 -26.708 1.00 61.25 90 PRO A C 1
ATOM 772 O O . PRO A 1 90 ? 30.568 -9.351 -27.716 1.00 61.25 90 PRO A O 1
ATOM 775 N N . LEU A 1 91 ? 29.126 -10.505 -26.457 1.00 59.94 91 LEU A N 1
ATOM 776 C CA . LEU A 1 91 ? 27.947 -10.318 -27.305 1.00 59.94 91 LEU A CA 1
ATOM 777 C C . LEU A 1 91 ? 27.464 -8.857 -27.393 1.00 59.94 91 LEU A C 1
ATOM 779 O O . LEU A 1 91 ? 26.953 -8.468 -28.439 1.00 59.94 91 LEU A O 1
ATOM 783 N N . LEU A 1 92 ? 27.645 -8.028 -26.353 1.00 67.12 92 LEU A N 1
ATOM 784 C CA . LEU A 1 92 ? 27.193 -6.623 -26.378 1.00 67.12 92 LEU A CA 1
ATOM 785 C C . LEU A 1 92 ? 28.001 -5.766 -27.361 1.00 67.12 92 LEU A C 1
ATOM 787 O O . LEU A 1 92 ? 27.434 -4.914 -28.040 1.00 67.12 92 LEU A O 1
ATOM 791 N N . TRP A 1 93 ? 29.303 -6.030 -27.495 1.00 65.06 93 TRP A N 1
ATOM 792 C CA . TRP A 1 93 ? 30.148 -5.381 -28.500 1.00 65.06 93 TRP A CA 1
ATOM 793 C C . TRP A 1 93 ? 29.756 -5.797 -29.919 1.00 65.06 93 TRP A C 1
ATOM 795 O O . TRP A 1 93 ? 29.708 -4.953 -30.809 1.00 65.06 93 TRP A O 1
ATOM 805 N N . GLY A 1 94 ? 29.393 -7.069 -30.117 1.00 70.88 94 GLY A N 1
ATOM 806 C CA . GLY A 1 94 ? 28.846 -7.556 -31.385 1.00 70.88 94 GLY A CA 1
ATOM 807 C C . GLY A 1 94 ? 27.524 -6.876 -31.749 1.00 70.88 94 GLY A C 1
ATOM 808 O O . GLY A 1 94 ? 27.359 -6.418 -32.875 1.00 70.88 94 GLY A O 1
ATOM 809 N N . LEU A 1 95 ? 26.611 -6.725 -30.784 1.00 67.06 95 LEU A N 1
ATOM 810 C CA . LEU A 1 95 ? 25.331 -6.045 -31.001 1.00 67.06 95 LEU A CA 1
ATOM 811 C C . LEU A 1 95 ? 25.523 -4.549 -31.297 1.00 67.06 95 LEU A C 1
ATOM 813 O O . LEU A 1 95 ? 24.906 -4.026 -32.222 1.00 67.06 95 LEU A O 1
ATOM 817 N N . MET A 1 96 ? 26.435 -3.879 -30.585 1.00 69.56 96 MET A N 1
ATOM 818 C CA . MET A 1 96 ? 26.812 -2.484 -30.856 1.00 69.56 96 MET A CA 1
ATOM 819 C C . MET A 1 96 ? 27.464 -2.316 -32.236 1.00 69.56 96 MET A C 1
ATOM 821 O O . MET A 1 96 ? 27.166 -1.347 -32.932 1.00 69.56 96 MET A O 1
ATOM 825 N N . ALA A 1 97 ? 28.298 -3.265 -32.672 1.00 73.75 97 ALA A N 1
ATOM 826 C CA . ALA A 1 97 ? 28.913 -3.247 -33.998 1.00 73.75 97 ALA A CA 1
ATOM 827 C C . ALA A 1 97 ? 27.875 -3.433 -35.117 1.00 73.75 97 ALA A C 1
ATOM 829 O O . ALA A 1 97 ? 27.909 -2.708 -3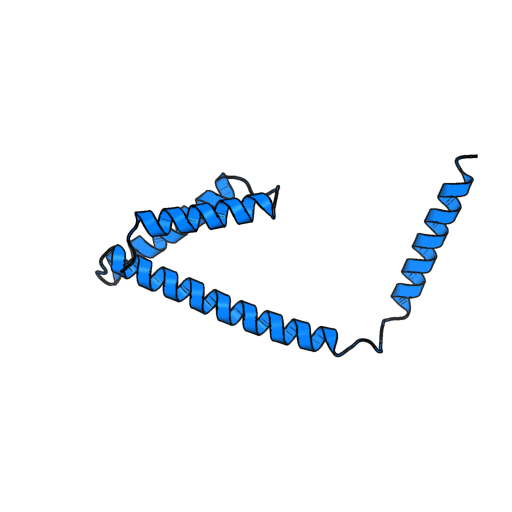6.109 1.00 73.75 97 ALA A O 1
ATOM 830 N N . VAL A 1 98 ? 26.909 -4.340 -34.937 1.00 69.75 98 VAL A N 1
ATOM 831 C CA . VAL A 1 98 ? 25.815 -4.559 -35.898 1.00 69.75 98 VAL A CA 1
ATOM 832 C C . VAL A 1 98 ? 24.897 -3.335 -35.973 1.00 69.75 98 VAL A C 1
ATOM 834 O O . VAL A 1 98 ? 24.563 -2.890 -37.069 1.00 69.75 98 VAL A O 1
ATOM 837 N N . VAL A 1 99 ? 24.535 -2.732 -34.836 1.00 74.56 99 VAL A N 1
ATOM 838 C CA . VAL A 1 99 ? 23.707 -1.512 -34.805 1.00 74.56 99 VAL A CA 1
ATOM 839 C C . VAL A 1 99 ? 24.444 -0.324 -35.433 1.00 74.56 99 VAL A C 1
ATOM 841 O O . VAL A 1 99 ? 23.860 0.396 -36.246 1.00 74.56 99 VAL A O 1
ATOM 844 N N . GLY A 1 100 ? 25.736 -0.153 -35.137 1.00 75.94 100 GLY A N 1
ATOM 845 C CA . GLY A 1 100 ? 26.583 0.863 -35.766 1.00 75.94 100 GLY A CA 1
ATOM 846 C C . GLY A 1 100 ? 26.710 0.673 -37.281 1.00 75.94 100 GLY A C 1
ATOM 847 O O . GLY A 1 100 ? 26.586 1.638 -38.032 1.00 75.94 100 GLY A O 1
ATOM 848 N N . MET A 1 101 ? 26.869 -0.569 -37.746 1.00 72.06 101 MET A N 1
ATOM 849 C CA . MET A 1 101 ? 26.957 -0.923 -39.167 1.00 72.06 101 MET A CA 1
ATOM 850 C C . MET A 1 101 ? 25.632 -0.692 -39.911 1.00 72.06 101 MET A C 1
ATOM 852 O O . MET A 1 101 ? 25.635 -0.159 -41.019 1.00 72.06 101 MET A O 1
ATOM 856 N N . VAL A 1 102 ? 24.490 -0.996 -39.287 1.00 72.38 102 VAL A N 1
ATOM 857 C CA . VAL A 1 102 ? 23.158 -0.703 -39.845 1.00 72.38 102 VAL A CA 1
ATOM 858 C C . VAL A 1 102 ? 22.894 0.806 -39.905 1.00 72.38 102 VAL A C 1
ATOM 860 O O . VAL A 1 102 ? 22.347 1.288 -40.898 1.00 72.38 102 VAL A O 1
ATOM 863 N N . MET A 1 103 ? 23.326 1.579 -38.902 1.00 72.94 103 MET A N 1
ATOM 864 C CA . MET A 1 103 ? 23.259 3.046 -38.954 1.00 72.94 103 MET A CA 1
ATOM 865 C C . MET A 1 103 ? 24.163 3.635 -40.047 1.00 72.94 103 MET A C 1
ATOM 867 O O . MET A 1 103 ? 23.749 4.569 -40.737 1.00 72.94 103 MET A O 1
ATOM 871 N N . LEU A 1 104 ? 25.363 3.081 -40.251 1.00 67.94 104 LEU A N 1
ATOM 872 C CA . LEU A 1 104 ? 26.292 3.536 -41.291 1.00 67.94 104 LEU A CA 1
ATOM 873 C C . LEU A 1 104 ? 25.753 3.271 -42.704 1.00 67.94 104 LEU A C 1
ATOM 875 O O . LEU A 1 104 ? 25.836 4.140 -43.570 1.00 67.94 104 LEU A O 1
ATOM 879 N N . LEU A 1 105 ? 25.148 2.099 -42.920 1.00 63.56 105 LEU A N 1
ATOM 880 C CA . LEU A 1 105 ? 24.528 1.724 -44.194 1.00 63.56 105 LEU A CA 1
ATOM 881 C C . LEU A 1 105 ? 23.287 2.567 -44.505 1.00 63.56 105 LEU A C 1
ATOM 883 O O . LEU A 1 105 ? 23.039 2.907 -45.659 1.00 63.56 105 LEU A O 1
ATOM 887 N N . ARG A 1 106 ? 22.525 2.967 -43.480 1.00 59.94 106 ARG A N 1
ATOM 888 C CA . ARG A 1 106 ? 21.359 3.841 -43.657 1.00 59.94 106 ARG A CA 1
ATOM 889 C C . ARG A 1 106 ? 21.757 5.267 -44.056 1.00 59.94 106 ARG A C 1
ATOM 891 O O . ARG A 1 106 ? 21.041 5.889 -44.827 1.00 59.94 106 ARG A O 1
ATOM 898 N N . ARG A 1 107 ? 22.928 5.746 -43.619 1.00 62.50 107 ARG A N 1
ATOM 899 C CA . ARG A 1 107 ? 23.472 7.078 -43.951 1.00 62.50 107 ARG A CA 1
ATOM 900 C C . ARG A 1 107 ? 23.978 7.212 -45.396 1.00 62.50 107 ARG A C 1
ATOM 902 O O . ARG A 1 107 ? 24.134 8.330 -45.873 1.00 62.50 107 ARG A O 1
ATOM 909 N N . PHE A 1 108 ? 24.224 6.098 -46.087 1.00 56.44 108 PHE A N 1
ATOM 910 C CA . PHE A 1 108 ? 24.678 6.074 -47.485 1.00 56.44 108 PHE A CA 1
ATOM 911 C C . PHE A 1 108 ? 23.551 5.901 -48.513 1.00 56.44 108 PHE A C 1
ATOM 913 O O . PHE A 1 108 ? 23.815 5.997 -49.705 1.00 56.44 108 PHE A O 1
ATOM 920 N N . ARG A 1 109 ? 22.312 5.653 -48.070 1.00 58.53 109 ARG A N 1
ATOM 921 C CA . ARG A 1 109 ? 21.146 5.503 -48.957 1.00 58.53 109 ARG A CA 1
ATOM 922 C C . ARG A 1 109 ? 20.382 6.812 -49.202 1.00 58.53 109 ARG A C 1
ATOM 924 O O . ARG A 1 109 ? 19.583 6.862 -50.125 1.00 58.53 109 ARG A O 1
ATOM 931 N N . ASP A 1 110 ? 20.660 7.851 -48.416 1.00 55.59 110 ASP A N 1
ATOM 932 C CA . ASP A 1 110 ? 20.042 9.181 -48.541 1.00 55.59 110 ASP A CA 1
ATOM 933 C C . ASP A 1 110 ? 20.985 10.216 -49.208 1.00 55.59 110 ASP A C 1
ATOM 935 O O . ASP A 1 110 ? 20.921 11.406 -48.899 1.00 55.59 110 ASP A O 1
ATOM 939 N N . ARG A 1 111 ? 21.890 9.782 -50.101 1.00 50.84 111 ARG A N 1
ATOM 940 C CA . ARG A 1 111 ? 22.626 10.662 -51.030 1.00 50.84 111 ARG A CA 1
ATOM 941 C C . ARG A 1 111 ? 22.316 10.310 -52.473 1.00 50.84 111 ARG A C 1
ATOM 943 O O . ARG A 1 111 ? 22.240 9.096 -52.757 1.00 50.84 111 ARG A O 1
#